Protein AF-A0A6L4A444-F1 (afdb_monomer_lite)

Secondary structure (DSSP, 8-state):
---TTS-HHHHHHHHHTT-HHHHHHHHHHHHHHHHHHHHTTS-GGGHHHHHHHHHHHHHHHGGG--TTS-HHHHHHHHHHHHHHH--HHHHHHHHHHHHHHHHHHHTTT---S-HHHHHHHHH----PPPTBTTTB-S-----------

Sequence (149 aa):
MINRDVSDEQLAVLAQQGDKDAFMALYNRYLAKVFNRVKSRVPPQDAEDVTQEAFVAVVRSLPKFERRAKFNTWLYRALIFLVISCPCALVISIPLGYFGGIGAASRKGILFKGSNYLDLMTKINQVVMDKTGTLTKAVFKVQEVESYD

pLDDT: mean 85.19, std 9.38, range [41.34, 97.31]

Structure (mmCIF, N/CA/C/O backbone):
data_AF-A0A6L4A444-F1
#
_entry.id   AF-A0A6L4A444-F1
#
loop_
_atom_site.group_PDB
_atom_site.id
_atom_site.type_symbol
_atom_site.label_atom_id
_atom_site.label_alt_id
_atom_site.label_comp_id
_atom_site.label_asym_id
_atom_site.label_entity_id
_atom_site.label_seq_id
_atom_site.pdbx_PDB_ins_code
_atom_site.Cartn_x
_atom_site.Cartn_y
_atom_site.Cartn_z
_atom_site.occupancy
_atom_site.B_iso_or_equiv
_atom_site.auth_seq_id
_atom_site.auth_comp_id
_atom_site.auth_asym_id
_atom_site.auth_atom_id
_atom_site.pdbx_PDB_model_num
ATOM 1 N N . MET A 1 1 ? 32.779 -12.996 -32.013 1.00 41.34 1 MET A N 1
ATOM 2 C CA . MET A 1 1 ? 33.293 -11.622 -31.805 1.00 41.34 1 MET A CA 1
ATOM 3 C C . MET A 1 1 ? 32.480 -10.687 -32.685 1.00 41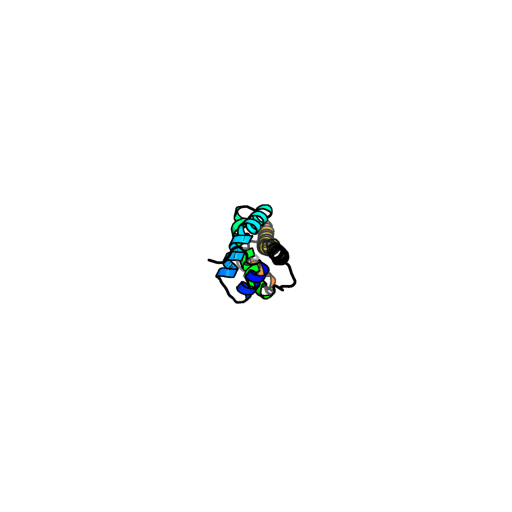.34 1 MET A C 1
ATOM 5 O O . MET A 1 1 ? 32.673 -10.705 -33.893 1.00 41.34 1 MET A O 1
ATOM 9 N N . ILE A 1 2 ? 31.519 -9.950 -32.120 1.00 50.59 2 ILE A N 1
ATOM 10 C CA . ILE A 1 2 ? 30.732 -8.975 -32.889 1.00 50.59 2 ILE A CA 1
ATOM 11 C C . ILE A 1 2 ? 31.614 -7.756 -33.176 1.00 50.59 2 ILE A C 1
ATOM 13 O O . ILE A 1 2 ? 32.250 -7.211 -32.273 1.00 50.59 2 ILE A O 1
ATOM 17 N N . ASN A 1 3 ? 31.679 -7.383 -34.452 1.00 53.34 3 ASN A N 1
ATOM 18 C CA . ASN A 1 3 ? 32.488 -6.291 -34.978 1.00 53.34 3 ASN A CA 1
ATOM 19 C C . ASN A 1 3 ? 32.051 -4.942 -34.361 1.00 53.34 3 ASN A C 1
ATOM 21 O O . ASN A 1 3 ? 30.855 -4.680 -34.236 1.00 53.34 3 ASN A O 1
ATOM 25 N N . ARG A 1 4 ? 32.998 -4.079 -33.964 1.00 57.47 4 ARG A N 1
ATOM 26 C CA . ARG A 1 4 ? 32.714 -2.787 -33.288 1.00 57.47 4 ARG A CA 1
ATOM 27 C C . ARG A 1 4 ? 31.990 -1.760 -34.179 1.00 57.47 4 ARG A C 1
ATOM 29 O O . ARG A 1 4 ? 31.509 -0.755 -33.651 1.00 57.47 4 ARG A O 1
ATOM 36 N N . ASP A 1 5 ? 31.878 -2.040 -35.476 1.00 63.69 5 ASP A N 1
ATOM 37 C CA . ASP A 1 5 ? 31.333 -1.142 -36.504 1.00 63.69 5 ASP A CA 1
ATOM 38 C C . ASP A 1 5 ? 29.833 -1.327 -36.798 1.00 63.69 5 ASP A C 1
ATOM 40 O O . ASP A 1 5 ? 29.281 -0.643 -37.658 1.00 63.69 5 ASP A O 1
ATOM 44 N N . VAL A 1 6 ? 29.141 -2.230 -36.096 1.00 74.88 6 VAL A N 1
ATOM 45 C CA . VAL A 1 6 ? 27.687 -2.397 -36.261 1.00 74.88 6 VAL A CA 1
ATOM 46 C C . VAL A 1 6 ? 26.954 -1.222 -35.595 1.00 74.88 6 VAL A C 1
ATOM 48 O O . VAL A 1 6 ? 27.240 -0.862 -34.446 1.00 74.88 6 VAL A O 1
ATOM 51 N N . SER A 1 7 ? 26.010 -0.605 -36.316 1.00 84.50 7 SER A N 1
ATOM 52 C CA . SER A 1 7 ? 25.209 0.510 -35.787 1.00 84.50 7 SER A CA 1
ATOM 53 C C . SER A 1 7 ? 24.284 0.028 -34.663 1.00 84.50 7 SER A C 1
ATOM 55 O O . SER A 1 7 ? 23.807 -1.109 -34.674 1.00 84.50 7 SER A O 1
ATOM 57 N N . ASP A 1 8 ? 24.003 0.898 -33.690 1.00 85.38 8 ASP A N 1
ATOM 58 C CA . ASP A 1 8 ? 23.127 0.569 -32.557 1.00 85.38 8 ASP A CA 1
ATOM 59 C C . ASP A 1 8 ? 21.721 0.164 -33.023 1.00 85.38 8 ASP A C 1
ATOM 61 O O . ASP A 1 8 ? 21.098 -0.722 -32.446 1.00 85.38 8 ASP A O 1
ATOM 65 N N . GLU A 1 9 ? 21.237 0.767 -34.109 1.00 85.94 9 GLU A N 1
ATOM 66 C CA . GLU A 1 9 ? 19.960 0.435 -34.737 1.00 85.94 9 GLU A CA 1
ATOM 67 C C . GLU A 1 9 ? 19.961 -0.979 -35.329 1.00 85.94 9 GLU A C 1
ATOM 69 O O . GLU A 1 9 ? 18.952 -1.677 -35.254 1.00 85.94 9 GLU A O 1
ATOM 74 N 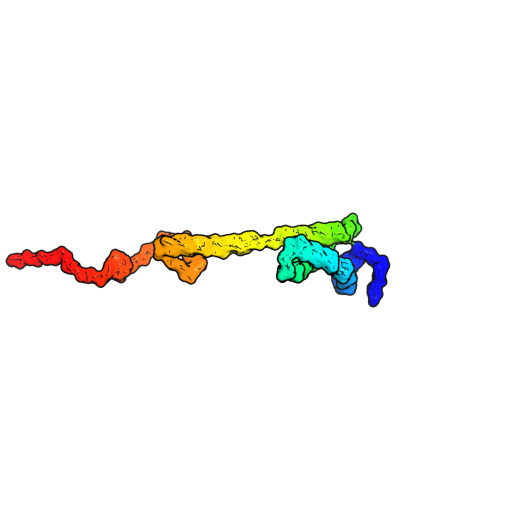N . GLN A 1 10 ? 21.080 -1.421 -35.909 1.00 84.31 10 GLN A N 1
ATOM 75 C CA . GLN A 1 10 ? 21.218 -2.780 -36.441 1.00 84.31 10 GLN A CA 1
ATOM 76 C C . GLN A 1 10 ? 21.290 -3.810 -35.313 1.00 84.31 10 GLN A C 1
ATOM 78 O O . GLN A 1 10 ? 20.599 -4.827 -35.374 1.00 84.31 10 GLN A O 1
ATOM 83 N N . LEU A 1 11 ? 22.054 -3.522 -34.255 1.00 85.69 11 LEU A N 1
ATOM 84 C CA . LEU A 1 11 ? 22.093 -4.368 -33.060 1.00 85.69 11 LEU A CA 1
ATOM 85 C C . LEU A 1 11 ? 20.715 -4.460 -32.392 1.00 85.69 11 LEU A C 1
ATOM 87 O O . LEU A 1 11 ? 20.338 -5.528 -31.920 1.00 85.69 11 LEU A O 1
ATOM 91 N N . ALA A 1 12 ? 19.934 -3.376 -32.397 1.00 85.19 12 ALA A N 1
ATOM 92 C CA . ALA A 1 12 ? 18.583 -3.373 -31.844 1.00 85.19 12 ALA A CA 1
ATOM 93 C C . ALA A 1 12 ? 17.633 -4.275 -32.639 1.00 85.19 12 ALA A C 1
ATOM 95 O O . ALA A 1 12 ? 16.857 -5.011 -32.038 1.00 85.19 12 ALA A O 1
ATOM 96 N N . VAL A 1 13 ? 17.725 -4.270 -33.972 1.00 85.94 13 VAL A N 1
ATOM 97 C CA . VAL A 1 13 ? 16.927 -5.153 -34.842 1.00 85.94 13 VAL A CA 1
ATOM 98 C C . VAL A 1 13 ? 17.314 -6.622 -34.660 1.00 85.94 13 VAL A C 1
ATOM 100 O O . VAL A 1 13 ? 16.439 -7.479 -34.592 1.00 85.94 13 VAL A O 1
ATOM 103 N N . LEU A 1 14 ? 18.606 -6.931 -34.536 1.00 85.62 14 LEU A N 1
ATOM 104 C CA . LEU A 1 14 ? 19.059 -8.298 -34.253 1.00 85.62 14 LEU A CA 1
ATOM 105 C C . LEU A 1 14 ? 18.588 -8.759 -32.866 1.00 85.62 14 LEU A C 1
ATOM 107 O O . LEU A 1 14 ? 18.065 -9.861 -32.707 1.00 85.62 14 LEU A O 1
ATOM 111 N N . ALA A 1 15 ? 18.661 -7.878 -31.870 1.00 86.31 15 ALA A N 1
ATOM 112 C CA . ALA A 1 15 ? 18.157 -8.160 -30.534 1.00 86.31 15 ALA A CA 1
ATOM 113 C C . ALA A 1 15 ? 16.618 -8.325 -30.501 1.00 86.31 15 ALA A C 1
ATOM 115 O O . ALA A 1 15 ? 16.115 -9.135 -29.725 1.00 86.31 15 ALA A O 1
ATOM 116 N N . GLN A 1 16 ? 15.859 -7.646 -31.377 1.00 85.50 16 GLN A N 1
ATOM 117 C CA . GLN A 1 16 ? 14.417 -7.899 -31.567 1.00 85.50 16 GLN A CA 1
ATOM 118 C C . GLN A 1 16 ? 14.125 -9.316 -32.072 1.00 85.50 16 GLN A C 1
ATOM 120 O O . GLN A 1 16 ? 13.081 -9.876 -31.748 1.00 85.50 16 GLN A O 1
ATOM 125 N N . GLN A 1 17 ? 15.039 -9.896 -32.849 1.00 85.44 17 GLN A N 1
ATOM 126 C CA . GLN A 1 17 ? 14.930 -11.257 -33.379 1.00 85.44 17 GLN A CA 1
ATOM 127 C C . GLN A 1 17 ? 15.364 -12.327 -32.360 1.00 85.44 17 GLN A C 1
ATOM 129 O O . GLN A 1 17 ? 15.323 -13.515 -32.665 1.00 85.44 17 GLN A O 1
ATOM 134 N N . GLY A 1 18 ? 15.750 -11.922 -31.144 1.00 83.38 18 GLY A N 1
ATOM 135 C CA . GLY A 1 18 ? 16.183 -12.825 -30.078 1.00 83.38 18 GLY A CA 1
ATOM 136 C C . GLY A 1 18 ? 17.684 -13.125 -30.071 1.00 83.38 18 GLY A C 1
ATOM 137 O O . GLY A 1 18 ? 18.112 -14.008 -29.325 1.00 83.38 18 GLY A O 1
ATOM 138 N N . ASP A 1 19 ? 18.491 -12.402 -30.857 1.00 88.25 19 ASP A N 1
ATOM 139 C CA . ASP A 1 19 ? 19.950 -12.528 -30.835 1.00 88.25 19 ASP A CA 1
ATOM 140 C C . ASP A 1 19 ? 20.517 -12.002 -29.503 1.00 88.25 19 ASP A C 1
ATOM 142 O O . ASP A 1 19 ? 20.518 -10.798 -29.209 1.00 88.25 19 ASP A O 1
ATOM 146 N N . LYS A 1 20 ? 21.000 -12.936 -28.678 1.00 85.62 20 LYS A N 1
ATOM 147 C CA . LYS A 1 20 ? 21.567 -12.648 -27.356 1.00 85.62 20 LYS A CA 1
ATOM 148 C C . LYS A 1 20 ? 22.882 -11.8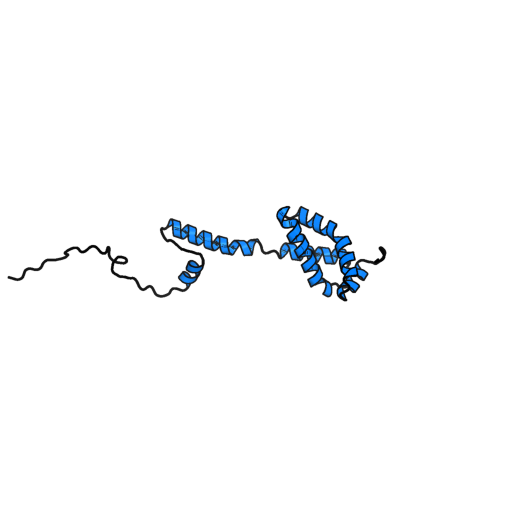84 -27.448 1.00 85.62 20 LYS A C 1
ATOM 150 O O . LYS A 1 20 ? 23.139 -11.038 -26.593 1.00 85.62 20 LYS A O 1
ATOM 155 N N . ASP A 1 21 ? 23.696 -12.141 -28.465 1.00 86.56 21 ASP A N 1
ATOM 156 C CA . ASP A 1 21 ? 24.995 -11.491 -28.607 1.00 86.56 21 ASP A CA 1
ATOM 157 C C . ASP A 1 21 ? 24.812 -10.027 -29.023 1.00 86.56 21 ASP A C 1
ATOM 159 O O . ASP A 1 21 ? 25.483 -9.136 -28.491 1.00 86.56 21 ASP A O 1
ATOM 163 N N . ALA A 1 22 ? 23.836 -9.752 -29.895 1.00 86.12 22 ALA A N 1
ATOM 164 C CA . ALA A 1 22 ? 23.453 -8.390 -30.260 1.00 86.12 22 ALA A CA 1
ATOM 165 C C . ALA A 1 22 ? 22.918 -7.592 -29.057 1.00 86.12 22 ALA A C 1
ATOM 167 O O . ALA A 1 22 ? 23.294 -6.432 -28.857 1.00 86.12 22 ALA A O 1
ATOM 168 N N . PHE A 1 23 ? 22.097 -8.222 -28.208 1.00 84.62 23 PHE A N 1
ATOM 169 C CA . PHE A 1 23 ? 21.639 -7.605 -26.963 1.00 84.62 23 PHE A CA 1
ATOM 170 C C . PHE A 1 23 ? 22.800 -7.327 -26.003 1.00 84.62 23 PHE A C 1
ATOM 172 O O . PHE A 1 23 ? 22.902 -6.222 -25.473 1.00 84.62 23 PHE A O 1
ATOM 179 N N . MET A 1 24 ? 23.704 -8.289 -25.804 1.00 84.69 24 MET A N 1
ATOM 180 C CA . MET A 1 24 ? 24.855 -8.116 -24.913 1.00 84.69 24 MET A CA 1
ATOM 181 C C . MET A 1 24 ? 25.809 -7.023 -25.410 1.00 84.69 24 MET A C 1
ATOM 183 O O . MET A 1 24 ? 26.377 -6.284 -24.603 1.00 84.69 24 MET A O 1
ATOM 187 N N . ALA A 1 25 ? 25.946 -6.849 -26.727 1.00 86.88 25 ALA A N 1
ATOM 188 C CA . ALA A 1 25 ? 26.690 -5.735 -27.307 1.00 86.88 25 ALA A CA 1
ATOM 189 C C . ALA A 1 25 ? 26.054 -4.373 -26.961 1.00 86.88 25 ALA A C 1
ATOM 191 O O . ALA A 1 25 ? 26.760 -3.458 -26.527 1.00 86.88 25 ALA A O 1
ATOM 192 N N . LEU A 1 26 ? 24.726 -4.246 -27.079 1.00 85.31 26 LEU A N 1
ATOM 193 C CA . LEU A 1 26 ? 23.995 -3.043 -26.660 1.00 85.31 26 LEU A CA 1
ATOM 194 C C . LEU A 1 26 ? 24.090 -2.809 -25.150 1.00 85.31 26 LEU A C 1
ATOM 196 O O . LEU A 1 26 ? 24.375 -1.691 -24.720 1.00 85.31 26 LEU A O 1
ATOM 200 N N . TYR A 1 27 ? 23.900 -3.857 -24.350 1.00 85.38 27 TYR A N 1
ATOM 201 C CA . TYR A 1 27 ? 24.001 -3.809 -22.895 1.00 85.38 27 TYR A CA 1
ATOM 202 C C . TYR A 1 27 ? 25.356 -3.245 -22.466 1.00 85.38 27 TYR A C 1
ATOM 204 O O . TYR A 1 27 ? 25.410 -2.211 -21.805 1.00 85.38 27 TYR A O 1
ATOM 212 N N . ASN A 1 28 ? 26.457 -3.831 -22.940 1.00 87.12 28 ASN A N 1
ATOM 213 C CA . ASN A 1 28 ? 27.805 -3.383 -22.593 1.00 87.12 28 ASN A CA 1
ATOM 214 C C . ASN A 1 28 ? 28.096 -1.946 -23.061 1.00 87.12 28 ASN A C 1
ATOM 216 O O . ASN A 1 28 ? 28.804 -1.203 -22.379 1.00 87.12 28 ASN A O 1
ATOM 220 N N . ARG A 1 29 ? 27.529 -1.514 -24.198 1.00 87.06 29 ARG A N 1
ATOM 221 C CA . ARG A 1 29 ? 27.717 -0.154 -24.738 1.00 87.06 29 ARG A CA 1
ATOM 222 C C . ARG A 1 29 ? 26.975 0.917 -23.935 1.00 87.06 29 ARG A C 1
ATOM 224 O O . ARG A 1 29 ? 27.414 2.072 -23.890 1.00 87.06 29 ARG A O 1
ATOM 231 N N . TYR A 1 30 ? 25.851 0.553 -23.325 1.00 86.12 30 TYR A N 1
ATOM 232 C CA . TYR A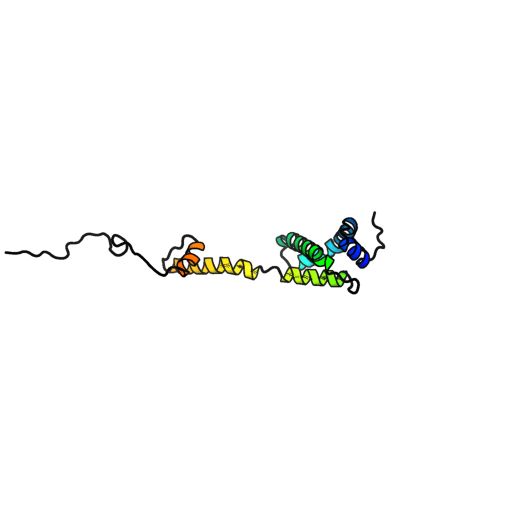 1 30 ? 24.955 1.489 -22.652 1.00 86.12 30 TYR A CA 1
ATOM 233 C C . TYR A 1 30 ? 24.958 1.373 -21.123 1.00 86.12 30 TYR A C 1
ATOM 235 O O . TYR A 1 30 ? 24.614 2.358 -20.472 1.00 86.12 30 TYR A O 1
ATOM 243 N N . LEU A 1 31 ? 25.434 0.267 -20.540 1.00 84.69 31 LEU A N 1
ATOM 244 C CA . LEU A 1 31 ? 25.466 0.013 -19.093 1.00 84.69 31 LEU A CA 1
ATOM 245 C C . LEU A 1 31 ? 26.063 1.174 -18.305 1.00 84.69 31 LEU A C 1
ATOM 247 O O . LEU A 1 31 ? 25.384 1.745 -17.459 1.00 84.69 31 LEU A O 1
ATOM 251 N N . ALA A 1 32 ? 27.288 1.590 -18.629 1.00 85.81 32 ALA A N 1
ATOM 252 C CA . ALA A 1 32 ? 27.948 2.679 -17.911 1.00 85.81 32 ALA A CA 1
ATOM 253 C C . ALA A 1 32 ? 27.162 4.000 -17.998 1.00 85.81 32 ALA A C 1
ATOM 255 O O . ALA A 1 32 ? 27.095 4.753 -17.030 1.00 85.81 32 ALA A O 1
ATOM 256 N N . LYS A 1 33 ? 26.526 4.285 -19.143 1.00 86.00 33 LYS A N 1
ATOM 257 C CA . LYS A 1 33 ? 25.734 5.512 -19.338 1.00 86.00 33 LYS A CA 1
ATOM 258 C C . LYS A 1 33 ? 24.449 5.482 -18.516 1.00 86.00 33 LYS A C 1
ATOM 260 O O . LYS A 1 33 ? 24.096 6.493 -17.911 1.00 86.00 33 LYS A O 1
ATOM 265 N N . VAL A 1 34 ? 23.763 4.339 -18.507 1.00 83.19 34 VAL A N 1
ATOM 266 C CA . VAL A 1 34 ? 22.532 4.133 -17.737 1.00 83.19 34 VAL A CA 1
ATOM 267 C C . VAL A 1 34 ? 22.843 4.166 -16.247 1.00 83.19 34 VAL A C 1
ATOM 269 O O . VAL A 1 34 ? 22.258 4.976 -15.537 1.00 83.19 34 VAL A O 1
ATOM 272 N N . PHE A 1 35 ? 23.831 3.395 -15.797 1.00 84.50 35 PHE A N 1
ATOM 273 C CA . PHE A 1 35 ? 24.235 3.324 -14.396 1.00 84.50 35 PHE A CA 1
ATOM 274 C C . PHE A 1 35 ? 24.659 4.692 -13.849 1.00 84.50 35 PHE A C 1
ATOM 276 O O . PHE A 1 35 ? 24.141 5.140 -12.829 1.00 84.50 35 PHE A O 1
ATOM 283 N N . ASN A 1 36 ? 25.520 5.423 -14.569 1.00 86.25 36 ASN A N 1
ATOM 284 C CA . ASN A 1 36 ? 25.938 6.765 -14.152 1.00 86.25 36 ASN A CA 1
ATOM 285 C C . ASN A 1 36 ? 24.761 7.746 -14.077 1.00 86.25 36 ASN A C 1
ATOM 287 O O . ASN A 1 36 ? 24.761 8.650 -13.242 1.00 86.25 36 ASN A O 1
ATOM 291 N N . ARG A 1 37 ? 23.746 7.576 -14.933 1.00 83.00 37 ARG A N 1
ATOM 292 C CA . ARG A 1 37 ? 22.543 8.412 -14.908 1.00 83.00 37 ARG A CA 1
ATOM 293 C C . ARG A 1 37 ? 21.589 8.046 -13.776 1.00 83.00 37 ARG A C 1
ATOM 295 O O . ARG A 1 37 ? 20.979 8.939 -13.197 1.00 83.00 37 ARG A O 1
ATOM 302 N N . VAL A 1 38 ? 21.429 6.760 -13.487 1.00 81.62 38 VAL A N 1
ATOM 303 C CA . VAL A 1 38 ? 20.613 6.276 -12.370 1.00 81.62 38 VAL A CA 1
ATOM 304 C C . VAL A 1 38 ? 21.238 6.742 -11.059 1.00 81.62 38 VAL A C 1
ATOM 306 O O . VAL A 1 38 ? 20.574 7.410 -10.271 1.00 81.62 38 VAL A O 1
ATOM 309 N N . LYS A 1 39 ? 22.549 6.542 -10.895 1.00 84.31 39 LYS A N 1
ATOM 310 C CA . LYS A 1 39 ? 23.317 6.978 -9.722 1.00 84.31 39 LYS A CA 1
ATOM 311 C C . LYS A 1 39 ? 23.209 8.481 -9.439 1.00 84.31 39 LYS A C 1
ATOM 313 O O . LYS A 1 39 ? 23.308 8.893 -8.292 1.00 84.31 39 LYS A O 1
ATOM 318 N N . SER A 1 40 ? 22.990 9.316 -10.460 1.00 82.88 40 SER A N 1
ATOM 319 C CA . SER A 1 40 ? 22.794 10.760 -10.267 1.00 82.88 40 SER A CA 1
ATOM 320 C C . SER A 1 40 ? 21.379 11.143 -9.812 1.00 82.88 40 SER A C 1
ATOM 322 O O . SER A 1 40 ? 21.098 12.330 -9.670 1.00 82.88 40 SER A O 1
ATOM 324 N N . ARG A 1 41 ? 20.453 10.185 -9.691 1.00 78.88 41 ARG A N 1
ATOM 325 C CA . ARG A 1 41 ? 19.035 10.428 -9.382 1.00 78.88 41 ARG A CA 1
ATOM 326 C C . ARG A 1 41 ? 18.485 9.623 -8.214 1.00 78.88 41 ARG A C 1
ATOM 328 O O . ARG A 1 41 ? 17.466 10.035 -7.671 1.00 78.88 41 ARG A O 1
ATOM 335 N N . VAL A 1 42 ? 19.118 8.512 -7.849 1.00 78.38 42 VAL A N 1
ATOM 336 C CA . VAL A 1 42 ? 18.659 7.634 -6.763 1.00 78.38 42 VAL A CA 1
ATOM 337 C C . VAL A 1 42 ? 19.757 7.433 -5.713 1.00 78.38 42 VAL A C 1
ATOM 339 O O . VAL A 1 42 ? 20.936 7.630 -6.029 1.00 78.38 42 VAL A O 1
ATOM 342 N N . PRO A 1 43 ? 19.399 7.060 -4.470 1.00 82.06 43 PRO A N 1
ATOM 343 C CA . PRO A 1 43 ? 20.370 6.698 -3.444 1.00 82.06 43 PRO A CA 1
ATOM 344 C C . PRO A 1 43 ? 21.312 5.568 -3.900 1.00 82.06 43 PRO A C 1
ATOM 346 O O . PRO A 1 43 ? 20.895 4.706 -4.676 1.00 82.06 43 PRO A O 1
ATOM 349 N N . PRO A 1 44 ? 22.571 5.525 -3.421 1.00 83.81 44 PRO A N 1
ATOM 350 C CA . PRO A 1 44 ? 23.547 4.526 -3.862 1.00 83.81 44 PRO A CA 1
ATOM 351 C C . PRO A 1 44 ? 23.083 3.079 -3.685 1.00 83.81 44 PRO A C 1
ATOM 353 O O . PRO A 1 44 ? 23.385 2.252 -4.539 1.00 83.81 44 PRO A O 1
ATOM 356 N N . GLN A 1 45 ? 22.339 2.791 -2.613 1.00 83.94 45 GLN A N 1
ATOM 357 C CA . GLN A 1 45 ? 21.813 1.456 -2.330 1.00 83.94 45 GLN A CA 1
ATOM 358 C C . GLN A 1 45 ? 20.746 0.989 -3.331 1.00 83.94 45 GLN A C 1
ATOM 360 O O . GLN A 1 45 ? 20.626 -0.206 -3.556 1.00 83.94 45 GLN A O 1
ATOM 365 N N . ASP A 1 46 ? 20.032 1.917 -3.974 1.00 83.00 46 ASP A N 1
ATOM 366 C CA . ASP A 1 46 ? 18.955 1.600 -4.922 1.00 83.00 46 ASP A CA 1
ATOM 367 C C . ASP A 1 46 ? 19.454 1.626 -6.381 1.00 83.00 46 ASP A C 1
ATOM 369 O O . ASP A 1 46 ? 18.729 1.289 -7.317 1.00 83.00 46 ASP A O 1
ATOM 373 N N . ALA A 1 47 ? 20.693 2.073 -6.618 1.00 81.94 47 ALA A N 1
ATOM 374 C CA . ALA A 1 47 ? 21.196 2.341 -7.963 1.00 81.94 47 ALA A CA 1
ATOM 375 C C . ALA A 1 47 ? 21.380 1.072 -8.805 1.00 81.94 47 ALA A C 1
ATOM 377 O O . ALA A 1 47 ? 21.157 1.108 -10.020 1.00 81.94 47 ALA A O 1
ATOM 378 N N . GLU A 1 48 ? 21.792 -0.033 -8.183 1.00 82.81 48 GLU A N 1
ATOM 379 C CA . GLU A 1 48 ? 21.935 -1.325 -8.859 1.00 82.81 48 GLU A CA 1
ATOM 380 C C . GLU A 1 48 ? 20.568 -1.881 -9.260 1.00 82.81 48 GLU A C 1
ATOM 382 O O . GLU A 1 48 ? 20.356 -2.155 -10.444 1.00 82.81 48 GLU A O 1
ATOM 387 N N . ASP A 1 49 ? 19.624 -1.927 -8.319 1.00 83.06 49 ASP A N 1
ATOM 388 C CA . ASP A 1 49 ? 18.260 -2.418 -8.538 1.00 83.06 49 ASP A CA 1
ATOM 389 C C . ASP A 1 49 ? 17.545 -1.620 -9.634 1.00 83.06 49 ASP A C 1
ATOM 391 O O . ASP A 1 49 ? 17.056 -2.185 -10.615 1.00 83.06 49 ASP A O 1
ATOM 395 N N . VAL A 1 50 ? 17.588 -0.286 -9.563 1.00 81.00 50 VAL A N 1
ATOM 396 C CA . VAL A 1 50 ? 16.970 0.583 -10.578 1.00 81.00 50 VAL A CA 1
ATOM 397 C C . VAL A 1 50 ? 17.646 0.424 -11.945 1.00 81.00 50 VAL A C 1
ATOM 399 O O . VAL A 1 50 ? 16.983 0.499 -12.984 1.00 81.00 50 VAL A O 1
ATOM 402 N N . THR A 1 51 ? 18.961 0.180 -11.986 1.00 84.06 51 THR A N 1
ATOM 403 C CA . THR A 1 51 ? 19.667 -0.091 -13.249 1.00 84.06 51 THR A CA 1
ATOM 404 C C . THR A 1 51 ? 19.242 -1.435 -13.846 1.00 84.06 51 THR A C 1
ATOM 406 O O . THR A 1 51 ? 19.051 -1.526 -15.061 1.00 84.06 51 THR A O 1
ATOM 409 N N . GLN A 1 52 ? 19.048 -2.469 -13.026 1.00 82.19 52 GLN A N 1
ATOM 410 C CA . GLN A 1 52 ? 18.551 -3.764 -13.492 1.00 82.19 52 GLN A CA 1
ATOM 411 C C . GLN A 1 52 ? 17.120 -3.659 -14.029 1.00 82.19 52 GLN A C 1
ATOM 413 O O . GLN A 1 52 ? 16.855 -4.091 -15.155 1.00 82.19 52 GLN A O 1
ATOM 418 N N . GLU A 1 53 ? 16.214 -3.022 -13.283 1.00 81.56 53 GLU A N 1
ATOM 419 C CA . GLU A 1 53 ? 14.832 -2.792 -13.718 1.00 81.56 53 GLU A CA 1
ATOM 420 C C . GLU A 1 53 ? 14.774 -2.025 -15.044 1.00 81.56 53 GLU A C 1
ATOM 422 O O . GLU A 1 53 ? 13.994 -2.367 -15.938 1.00 81.56 53 GLU A O 1
ATOM 427 N N . ALA A 1 54 ? 15.663 -1.044 -15.220 1.00 80.56 54 ALA A N 1
ATOM 428 C CA . ALA A 1 54 ? 15.822 -0.302 -16.461 1.00 80.56 54 ALA A CA 1
ATOM 429 C C . ALA A 1 54 ? 16.141 -1.200 -17.649 1.00 80.56 54 ALA A C 1
ATOM 431 O O . ALA A 1 54 ? 15.466 -1.113 -18.677 1.00 80.56 54 ALA A O 1
ATOM 432 N N . PHE A 1 55 ? 17.121 -2.092 -17.522 1.00 82.06 55 PHE A N 1
ATOM 433 C CA . PHE A 1 55 ? 17.440 -3.021 -18.601 1.00 82.06 55 PHE A CA 1
ATOM 434 C C . PHE A 1 55 ? 16.308 -4.014 -18.870 1.00 82.06 55 PHE A C 1
ATOM 436 O O . PHE A 1 55 ? 16.016 -4.292 -20.033 1.00 82.06 55 PHE A O 1
ATOM 443 N N . VAL A 1 56 ? 15.603 -4.479 -17.837 1.00 82.62 56 VAL A N 1
ATOM 444 C CA . VAL A 1 56 ? 14.425 -5.345 -18.001 1.00 82.62 56 VAL A CA 1
ATOM 445 C C . VAL A 1 56 ? 13.309 -4.627 -18.765 1.00 82.62 56 VAL A C 1
ATOM 447 O O . VAL A 1 56 ? 12.726 -5.198 -19.689 1.00 82.62 56 VAL A O 1
ATOM 450 N N . ALA A 1 57 ? 13.015 -3.367 -18.440 1.00 80.44 57 ALA A N 1
ATOM 451 C CA . ALA A 1 57 ? 12.021 -2.585 -19.173 1.00 80.44 57 ALA A CA 1
ATOM 452 C C . ALA A 1 57 ? 12.450 -2.300 -20.615 1.00 80.44 57 ALA A C 1
ATOM 454 O O . ALA A 1 57 ? 11.615 -2.328 -21.522 1.00 80.44 57 ALA A O 1
ATOM 455 N N . VAL A 1 58 ? 13.744 -2.084 -20.851 1.00 80.88 58 VAL A N 1
ATOM 456 C CA . VAL A 1 58 ? 14.304 -1.948 -22.200 1.00 80.88 58 VAL A CA 1
ATOM 457 C C . VAL A 1 58 ? 14.105 -3.234 -22.991 1.00 80.88 58 VAL A C 1
ATOM 459 O O . VAL A 1 58 ? 13.567 -3.163 -24.087 1.00 80.88 58 VAL A O 1
ATOM 462 N N . VAL A 1 59 ? 14.417 -4.406 -22.432 1.00 82.00 59 VAL A N 1
ATOM 463 C CA . VAL A 1 59 ? 14.170 -5.705 -23.087 1.00 82.00 59 VAL A CA 1
ATOM 464 C C . VAL A 1 59 ? 12.685 -5.893 -23.405 1.00 82.00 59 VAL A C 1
ATOM 466 O O . VAL A 1 59 ? 12.336 -6.255 -24.525 1.00 82.00 59 VAL A O 1
ATOM 469 N N . ARG A 1 60 ? 11.792 -5.591 -22.454 1.00 81.62 60 ARG A N 1
ATOM 470 C CA . ARG A 1 60 ? 10.334 -5.711 -22.648 1.00 81.62 60 ARG A CA 1
ATOM 471 C C . ARG A 1 60 ? 9.786 -4.751 -23.701 1.00 81.62 60 ARG A C 1
ATOM 473 O O . ARG A 1 60 ? 8.804 -5.065 -24.369 1.00 81.62 60 ARG A O 1
ATOM 480 N N . SER A 1 61 ? 10.381 -3.569 -23.828 1.00 82.38 61 SER A N 1
ATOM 481 C CA . SER A 1 61 ? 9.958 -2.555 -24.796 1.00 82.38 61 SER A CA 1
ATOM 482 C C . SER A 1 61 ? 10.672 -2.675 -26.141 1.00 82.38 61 SER A C 1
ATOM 484 O O . SER A 1 61 ? 10.164 -2.136 -27.121 1.00 82.38 61 SER A O 1
ATOM 486 N N . LEU A 1 62 ? 11.778 -3.420 -26.223 1.00 83.56 62 LEU A N 1
ATOM 487 C CA . LEU A 1 62 ? 12.595 -3.603 -27.423 1.00 83.56 62 LEU A CA 1
ATOM 488 C C . LEU A 1 62 ? 11.801 -4.040 -28.667 1.00 83.56 62 LEU A C 1
ATOM 490 O O . LEU A 1 62 ? 12.060 -3.482 -29.734 1.00 83.56 62 LEU A O 1
ATOM 494 N N . PRO A 1 63 ? 10.780 -4.921 -28.584 1.00 84.25 63 PRO A N 1
ATOM 495 C CA . PRO A 1 63 ? 9.940 -5.251 -29.741 1.00 84.25 63 PRO A CA 1
ATOM 496 C C . PRO A 1 63 ? 9.199 -4.046 -30.344 1.00 84.25 63 PRO A C 1
ATOM 498 O O . PRO A 1 63 ? 8.826 -4.074 -31.509 1.00 84.25 63 PRO A O 1
ATOM 501 N N . LYS A 1 64 ? 8.996 -2.974 -29.566 1.00 83.12 64 LYS A N 1
ATOM 502 C CA . LYS A 1 64 ? 8.349 -1.724 -30.000 1.00 83.12 64 LYS A CA 1
ATOM 503 C C . LYS A 1 64 ? 9.337 -0.701 -30.572 1.00 83.12 64 LYS A C 1
ATOM 505 O O . LYS A 1 64 ? 8.935 0.417 -30.888 1.00 83.12 64 LYS A O 1
ATOM 510 N N . PHE A 1 65 ? 10.628 -1.023 -30.647 1.00 83.62 65 PHE A N 1
ATOM 511 C CA . PHE A 1 65 ? 11.616 -0.137 -31.253 1.00 83.62 65 PHE A CA 1
ATOM 512 C C . PHE A 1 65 ? 11.386 -0.034 -32.768 1.00 83.62 65 PHE A C 1
ATOM 514 O O . PHE A 1 65 ? 11.381 -1.031 -33.489 1.00 83.62 65 PHE A O 1
ATOM 521 N N . GLU A 1 66 ? 11.223 1.190 -33.263 1.00 80.25 66 GLU A N 1
ATOM 522 C CA . GLU A 1 66 ? 11.123 1.467 -34.692 1.00 80.25 66 GLU A CA 1
ATOM 523 C C . GLU A 1 66 ? 12.459 1.986 -35.229 1.00 80.25 66 GLU A C 1
ATOM 525 O O . GLU A 1 66 ? 12.991 2.967 -34.710 1.00 80.25 66 GLU A O 1
ATOM 530 N N . ARG A 1 67 ? 12.946 1.428 -36.348 1.00 73.19 67 ARG A N 1
ATOM 531 C CA . ARG A 1 67 ? 14.196 1.862 -37.021 1.00 73.19 67 ARG A CA 1
ATOM 532 C C . ARG A 1 67 ? 14.217 3.339 -37.439 1.00 73.19 67 ARG A C 1
ATOM 534 O O . ARG A 1 67 ? 15.275 3.861 -37.767 1.00 73.19 67 ARG A O 1
ATOM 541 N N . ARG A 1 68 ? 13.059 4.008 -37.455 1.00 76.44 68 ARG A N 1
ATOM 542 C CA . ARG A 1 68 ? 12.939 5.449 -37.730 1.00 76.44 68 ARG A CA 1
ATOM 543 C C . ARG A 1 68 ? 13.463 6.310 -36.575 1.00 76.44 68 ARG A C 1
ATOM 545 O O . ARG A 1 68 ? 13.815 7.466 -36.793 1.00 76.44 68 ARG A O 1
ATOM 552 N N . ALA A 1 69 ? 13.510 5.769 -35.358 1.00 76.12 69 ALA A N 1
ATOM 553 C CA . ALA A 1 69 ? 14.021 6.453 -34.179 1.00 76.12 69 ALA A CA 1
ATOM 554 C C . ALA A 1 69 ? 15.491 6.088 -33.927 1.00 76.12 69 ALA A C 1
ATOM 556 O O . ALA A 1 69 ? 15.879 4.927 -34.029 1.00 76.12 69 ALA A O 1
ATOM 557 N N . LYS A 1 70 ? 16.308 7.071 -33.525 1.00 84.62 70 LYS A N 1
ATOM 558 C CA . LYS A 1 70 ? 17.669 6.806 -33.028 1.00 84.62 70 LYS A CA 1
ATOM 559 C C . LYS A 1 70 ? 17.590 5.946 -31.768 1.00 84.62 70 LYS A C 1
ATOM 561 O O . LYS A 1 70 ? 16.877 6.320 -30.828 1.00 84.62 70 LYS A O 1
ATOM 566 N N . PHE A 1 71 ? 18.357 4.855 -31.713 1.00 81.75 71 PHE A N 1
ATOM 567 C CA . PHE A 1 71 ? 18.312 3.910 -30.587 1.00 81.75 71 PHE A CA 1
ATOM 568 C C . PHE A 1 71 ? 18.585 4.603 -29.247 1.00 81.75 71 PHE A C 1
ATOM 570 O O . PHE A 1 71 ? 17.861 4.404 -28.276 1.00 81.75 71 PHE A O 1
ATOM 577 N N . ASN A 1 72 ? 19.559 5.515 -29.222 1.00 80.94 72 ASN A N 1
ATOM 578 C CA . ASN A 1 72 ? 19.902 6.303 -28.040 1.00 80.94 72 ASN A CA 1
ATOM 579 C C . ASN A 1 72 ? 18.710 7.115 -27.491 1.00 80.94 72 ASN A C 1
ATOM 581 O O . ASN A 1 72 ? 18.437 7.096 -26.292 1.00 80.94 72 ASN A O 1
ATOM 585 N N . THR A 1 73 ? 17.964 7.796 -28.367 1.00 82.56 73 THR A N 1
ATOM 586 C CA . THR A 1 73 ? 16.805 8.612 -27.975 1.00 82.56 73 THR A CA 1
ATOM 587 C C . THR A 1 73 ? 15.651 7.746 -27.481 1.00 82.56 73 THR A C 1
ATOM 589 O O . THR A 1 73 ? 14.993 8.100 -26.502 1.00 82.56 73 THR A O 1
ATOM 592 N N . TRP A 1 74 ? 15.409 6.612 -28.139 1.00 85.25 74 TRP A N 1
ATOM 593 C CA . TRP A 1 74 ? 14.392 5.649 -27.728 1.00 85.25 74 TRP A CA 1
ATOM 594 C C . TRP A 1 74 ? 14.717 5.035 -26.359 1.00 85.25 74 TRP A C 1
ATOM 596 O O . TRP A 1 74 ? 13.882 5.079 -25.456 1.00 85.25 74 TRP A O 1
ATOM 606 N N . LEU A 1 75 ? 15.961 4.583 -26.173 1.00 79.31 75 LEU A N 1
ATOM 607 C CA . LEU A 1 75 ? 16.466 4.041 -24.915 1.00 79.31 75 LEU A CA 1
ATOM 608 C C . LEU A 1 75 ? 16.320 5.060 -23.780 1.00 79.31 75 LEU A C 1
ATOM 610 O O . LEU A 1 75 ? 15.796 4.748 -22.716 1.00 79.31 75 LEU A O 1
ATOM 614 N N . TYR A 1 76 ? 16.722 6.308 -24.021 1.00 79.12 76 TYR A N 1
ATOM 615 C CA . TYR A 1 76 ? 16.625 7.370 -23.025 1.00 79.12 76 TYR A CA 1
ATOM 616 C C . TYR A 1 76 ? 15.176 7.669 -22.608 1.00 79.12 76 TYR A C 1
ATOM 618 O O . TYR A 1 76 ? 14.902 7.879 -21.427 1.00 79.12 76 TYR A O 1
ATOM 626 N N . ARG A 1 77 ? 14.228 7.646 -23.555 1.00 77.62 77 ARG A N 1
ATOM 627 C CA . ARG A 1 77 ? 12.796 7.801 -23.252 1.00 77.62 77 ARG A CA 1
ATOM 628 C C . ARG A 1 77 ? 12.257 6.622 -22.444 1.00 77.62 77 ARG A C 1
ATOM 630 O O . ARG A 1 77 ? 11.545 6.853 -21.472 1.00 77.62 77 ARG A O 1
ATOM 637 N N . ALA A 1 78 ? 12.626 5.390 -22.796 1.00 75.38 78 ALA A N 1
ATOM 638 C CA . ALA A 1 78 ? 12.223 4.195 -22.053 1.00 75.38 78 ALA A CA 1
ATOM 639 C C . ALA A 1 78 ? 12.698 4.241 -20.588 1.00 75.38 78 ALA A C 1
ATOM 641 O O . ALA A 1 78 ? 11.922 3.953 -19.679 1.00 75.38 78 ALA A O 1
ATOM 642 N N . LEU A 1 79 ? 13.933 4.698 -20.352 1.00 70.69 79 LEU A N 1
ATOM 643 C CA . LEU A 1 79 ? 14.489 4.875 -19.006 1.00 70.69 79 LEU A CA 1
ATOM 644 C C . LEU A 1 79 ? 13.723 5.915 -18.179 1.00 70.69 79 LEU A C 1
ATOM 646 O O . LEU A 1 79 ? 13.497 5.705 -16.991 1.00 70.69 79 LEU A O 1
ATOM 650 N N . ILE A 1 80 ? 13.301 7.026 -18.792 1.00 70.38 80 ILE A N 1
ATOM 651 C CA . ILE A 1 80 ? 12.484 8.042 -18.112 1.00 70.38 80 ILE A CA 1
ATOM 652 C C . ILE A 1 80 ? 11.134 7.455 -17.688 1.00 70.38 80 ILE A C 1
ATOM 654 O O . ILE A 1 80 ? 10.726 7.647 -16.545 1.00 70.38 80 ILE A O 1
ATOM 658 N N . PHE A 1 81 ? 10.459 6.722 -18.578 1.00 69.31 81 PHE A N 1
ATOM 659 C CA . PHE A 1 81 ? 9.178 6.093 -18.253 1.00 69.31 81 PHE A CA 1
ATOM 660 C C . PHE A 1 81 ? 9.298 5.067 -17.126 1.00 69.31 81 PHE A C 1
ATOM 662 O O . PHE A 1 81 ? 8.431 5.043 -16.259 1.00 69.31 81 PHE A O 1
ATOM 669 N N . LEU A 1 82 ? 10.372 4.272 -17.092 1.00 69.00 82 LEU A N 1
ATOM 670 C CA . LEU A 1 82 ? 10.616 3.344 -15.987 1.00 69.00 82 LEU A CA 1
ATOM 671 C C . LEU A 1 82 ? 10.802 4.084 -14.656 1.00 69.00 82 LEU A C 1
ATOM 673 O O . LEU A 1 82 ? 10.123 3.765 -13.686 1.00 69.00 82 LEU A O 1
ATOM 677 N N . VAL A 1 83 ? 11.698 5.070 -14.597 1.00 67.06 83 VAL A N 1
ATOM 678 C CA . VAL A 1 83 ? 11.989 5.774 -13.337 1.00 67.06 83 VAL A CA 1
ATOM 679 C C . VAL A 1 83 ? 10.737 6.468 -12.791 1.00 67.06 83 VAL A C 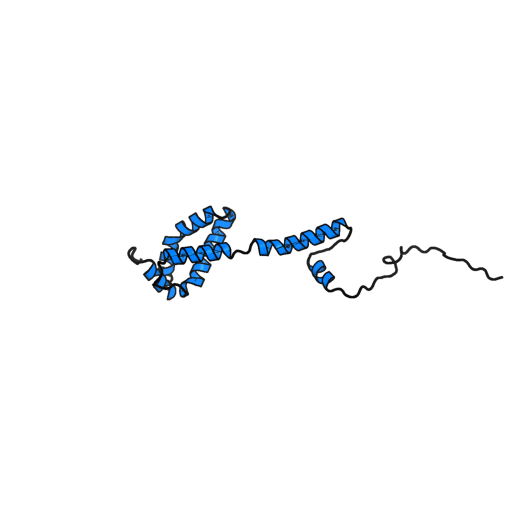1
ATOM 681 O O . VAL A 1 83 ? 10.519 6.478 -11.586 1.00 67.06 83 VAL A O 1
ATOM 684 N N . ILE A 1 84 ? 9.883 7.000 -13.672 1.00 67.69 84 ILE A N 1
ATOM 685 C CA . ILE A 1 84 ? 8.585 7.576 -13.287 1.00 67.69 84 ILE A CA 1
ATOM 686 C C . ILE A 1 84 ? 7.584 6.486 -12.867 1.00 67.69 84 ILE A C 1
ATOM 688 O O . ILE A 1 84 ? 6.702 6.749 -12.054 1.00 67.69 84 ILE A O 1
ATOM 692 N N . SER A 1 85 ? 7.702 5.270 -13.411 1.00 72.62 85 SER A N 1
ATOM 693 C CA . SER A 1 85 ? 6.769 4.178 -13.128 1.00 72.62 85 SER A CA 1
ATOM 694 C C . SER A 1 85 ? 6.897 3.598 -11.728 1.00 72.62 85 SER A C 1
ATOM 696 O O . SER A 1 85 ? 5.902 3.060 -11.259 1.00 72.62 85 SER A O 1
ATOM 698 N N . CYS A 1 86 ? 8.057 3.720 -11.065 1.00 71.06 86 CYS A N 1
ATOM 699 C CA . CYS A 1 86 ? 8.244 3.256 -9.690 1.00 71.06 86 CYS A CA 1
ATOM 700 C C . CYS A 1 86 ? 7.292 4.012 -8.754 1.00 71.06 86 CYS A C 1
ATOM 702 O O . CYS A 1 86 ? 7.563 5.160 -8.385 1.00 71.06 86 CYS A O 1
ATOM 704 N N . PRO A 1 87 ? 6.164 3.407 -8.336 1.00 74.56 87 PRO A N 1
ATOM 705 C CA . PRO A 1 87 ? 5.118 4.125 -7.640 1.00 74.56 87 PRO A CA 1
ATOM 706 C C . PRO A 1 87 ? 5.410 4.086 -6.135 1.00 74.56 87 PRO A C 1
ATOM 708 O O . PRO A 1 87 ? 4.549 3.727 -5.335 1.00 74.56 87 PRO A O 1
ATOM 711 N N . CYS A 1 88 ? 6.637 4.432 -5.730 1.00 76.06 88 CYS A N 1
ATOM 712 C CA . CYS A 1 88 ? 7.111 4.288 -4.349 1.00 76.06 88 CYS A CA 1
ATOM 713 C C . CYS A 1 88 ? 6.200 5.031 -3.362 1.00 76.06 88 CYS A C 1
ATOM 715 O O . CYS A 1 88 ? 5.864 4.506 -2.302 1.00 76.06 88 CYS A O 1
ATOM 717 N N . ALA A 1 89 ? 5.720 6.218 -3.749 1.00 79.50 89 ALA A N 1
ATOM 718 C CA . ALA A 1 89 ? 4.762 6.989 -2.961 1.00 79.50 89 ALA A CA 1
ATOM 719 C C . ALA A 1 89 ? 3.420 6.255 -2.777 1.00 79.50 89 ALA A C 1
ATOM 721 O O . ALA A 1 89 ? 2.862 6.263 -1.682 1.00 79.50 89 ALA A O 1
ATOM 722 N N . LEU A 1 90 ? 2.921 5.578 -3.818 1.00 81.06 90 LEU A N 1
ATOM 723 C CA . LEU A 1 90 ? 1.689 4.791 -3.742 1.00 81.06 90 LEU A CA 1
ATOM 724 C C . LEU A 1 90 ? 1.871 3.583 -2.816 1.00 81.06 90 LEU A C 1
ATOM 726 O O . LEU A 1 90 ? 1.023 3.340 -1.961 1.00 81.06 90 LEU A O 1
ATOM 730 N N . VAL A 1 91 ? 2.990 2.866 -2.939 1.00 84.88 91 VAL A N 1
ATOM 731 C CA . VAL A 1 91 ? 3.273 1.670 -2.130 1.00 84.88 91 VAL A CA 1
ATOM 732 C C . VAL A 1 91 ? 3.408 2.016 -0.645 1.00 84.88 91 VAL A C 1
ATOM 734 O O . VAL A 1 91 ? 2.867 1.303 0.195 1.00 84.88 91 VAL A O 1
ATOM 737 N N . ILE A 1 92 ? 4.064 3.131 -0.308 1.00 90.62 92 ILE A N 1
ATOM 738 C CA . ILE A 1 92 ? 4.240 3.570 1.088 1.00 90.62 92 ILE A CA 1
ATOM 739 C C . ILE A 1 92 ? 2.937 4.142 1.675 1.00 90.62 92 ILE A C 1
ATOM 741 O O . ILE A 1 92 ? 2.727 4.078 2.888 1.00 90.62 92 ILE A O 1
ATOM 745 N N . SER A 1 93 ? 2.031 4.664 0.841 1.00 91.44 93 SER A N 1
ATOM 746 C CA . SER A 1 93 ? 0.797 5.306 1.315 1.00 91.44 93 SER A CA 1
ATOM 747 C C . SER A 1 93 ? -0.129 4.366 2.097 1.00 91.44 93 SER A C 1
ATOM 749 O O . SER A 1 93 ? -0.696 4.766 3.113 1.00 91.44 93 SER A O 1
ATOM 751 N N . ILE A 1 94 ? -0.240 3.105 1.672 1.00 92.38 94 ILE A N 1
ATOM 752 C CA . ILE A 1 94 ? -1.129 2.106 2.277 1.00 92.38 94 ILE A CA 1
ATOM 753 C C . ILE A 1 94 ? -0.703 1.754 3.717 1.00 92.38 94 ILE A C 1
ATOM 755 O O . ILE A 1 94 ? -1.501 1.968 4.634 1.00 92.38 94 ILE A O 1
ATOM 759 N N . PRO A 1 95 ? 0.528 1.261 3.979 1.00 92.12 95 PRO A N 1
ATOM 760 C CA . PRO A 1 95 ? 0.959 0.955 5.341 1.00 92.12 95 PRO A CA 1
ATOM 761 C C . PRO A 1 95 ? 0.993 2.205 6.223 1.00 92.12 95 PRO A C 1
ATOM 763 O O . PRO A 1 95 ? 0.631 2.126 7.397 1.00 92.12 95 PRO A O 1
ATOM 766 N N . LEU A 1 96 ? 1.347 3.371 5.667 1.00 93.69 96 LEU A N 1
ATOM 767 C CA . LEU A 1 96 ? 1.321 4.631 6.408 1.00 93.69 96 LEU A CA 1
ATOM 768 C C . LEU A 1 96 ? -0.101 5.003 6.856 1.00 93.69 96 LEU A C 1
ATOM 770 O O . LEU A 1 96 ? -0.290 5.415 8.001 1.00 93.69 96 LEU A O 1
ATOM 774 N N . GLY A 1 97 ? -1.103 4.810 5.993 1.00 93.12 97 GLY A N 1
ATOM 775 C CA . GLY A 1 97 ? -2.514 5.011 6.326 1.00 93.12 97 GLY A CA 1
ATOM 776 C C . GLY A 1 97 ? -2.984 4.094 7.456 1.00 93.12 97 GLY A C 1
ATOM 777 O O . GLY A 1 97 ? -3.556 4.571 8.440 1.00 93.12 97 GLY A O 1
ATOM 778 N N . TYR A 1 98 ? -2.675 2.795 7.375 1.00 95.12 98 TYR A N 1
ATOM 779 C CA . TYR A 1 98 ? -3.015 1.847 8.439 1.00 95.12 98 TYR A CA 1
ATOM 780 C C . TYR A 1 98 ? -2.324 2.188 9.760 1.00 95.12 98 TYR A C 1
ATOM 782 O O . TYR A 1 98 ? -2.989 2.246 10.792 1.00 95.12 98 TYR A O 1
ATOM 790 N N . PHE A 1 99 ? -1.018 2.464 9.755 1.00 94.12 99 PHE A N 1
ATOM 791 C CA . PHE A 1 99 ? -0.300 2.828 10.979 1.00 94.12 99 PHE A CA 1
ATOM 792 C C . PHE A 1 99 ? -0.786 4.152 11.569 1.00 94.12 99 PHE A C 1
ATOM 794 O O . PHE A 1 99 ? -0.920 4.260 12.788 1.00 94.12 99 PHE A O 1
ATOM 801 N N . GLY A 1 100 ? -1.132 5.127 10.726 1.00 94.81 100 GLY A N 1
ATOM 802 C CA . GLY A 1 100 ? -1.783 6.361 11.157 1.00 94.81 100 GLY A CA 1
ATOM 803 C C . GLY A 1 100 ? -3.119 6.095 11.858 1.00 94.81 100 GLY A C 1
ATOM 804 O O . GLY A 1 100 ? -3.355 6.620 12.949 1.00 94.81 100 GLY A O 1
ATOM 805 N N . GLY A 1 101 ? -3.959 5.232 11.279 1.00 94.50 101 GLY A N 1
ATOM 806 C CA . GLY A 1 101 ? -5.246 4.825 11.849 1.00 94.50 101 GLY A CA 1
ATOM 807 C C . GLY A 1 101 ? -5.109 4.068 13.173 1.00 94.50 101 GLY A C 1
ATOM 808 O O . GLY A 1 101 ? -5.733 4.448 14.165 1.00 94.50 101 GLY A O 1
ATOM 809 N N . ILE A 1 102 ? -4.243 3.050 13.221 1.00 95.38 102 ILE A N 1
ATOM 810 C CA . ILE A 1 102 ? -3.952 2.275 14.440 1.00 95.38 102 ILE A CA 1
ATOM 811 C C . ILE A 1 102 ? -3.406 3.196 15.535 1.00 95.38 102 ILE A C 1
ATOM 813 O O . ILE A 1 102 ? -3.882 3.161 16.668 1.00 95.38 102 ILE A O 1
ATOM 817 N N . GLY A 1 103 ? -2.445 4.062 15.203 1.00 95.00 103 GLY A N 1
ATOM 818 C CA . GLY A 1 103 ? -1.857 5.001 16.155 1.00 95.00 103 GLY A CA 1
ATOM 819 C C . GLY A 1 103 ? -2.879 6.002 16.701 1.00 95.00 103 GLY A C 1
ATOM 820 O O . GLY A 1 103 ? -2.893 6.284 17.899 1.00 95.00 103 GLY A O 1
ATOM 821 N N . ALA A 1 104 ? -3.773 6.516 15.852 1.00 95.12 104 ALA A N 1
ATOM 822 C CA . ALA A 1 104 ? -4.850 7.409 16.276 1.00 95.12 104 ALA A CA 1
ATOM 823 C C . ALA A 1 104 ? -5.871 6.712 17.188 1.00 95.12 104 ALA A C 1
ATOM 825 O O . ALA A 1 104 ? -6.295 7.300 18.184 1.00 95.12 104 ALA A O 1
ATOM 826 N N . ALA A 1 105 ? -6.234 5.466 16.882 1.00 95.81 105 ALA A N 1
ATOM 827 C CA . ALA A 1 105 ? -7.109 4.649 17.716 1.00 95.81 105 ALA A CA 1
ATOM 828 C C . ALA A 1 105 ? -6.472 4.331 19.077 1.00 95.81 105 ALA A C 1
ATOM 830 O O . ALA A 1 105 ? -7.115 4.502 20.114 1.00 95.81 105 ALA A O 1
ATOM 831 N N . SER A 1 106 ? -5.182 3.984 19.088 1.00 96.25 106 SER A N 1
ATOM 832 C CA . SER A 1 106 ? -4.439 3.696 20.316 1.00 96.25 106 SER A CA 1
ATOM 833 C C . SER A 1 106 ? -4.396 4.901 21.256 1.00 96.25 106 SER A C 1
ATOM 835 O O . SER A 1 106 ? -4.545 4.726 22.463 1.00 96.25 106 SER A O 1
ATOM 837 N N . ARG A 1 107 ? -4.269 6.130 20.729 1.00 96.00 107 ARG A N 1
ATOM 838 C CA . ARG A 1 107 ? -4.353 7.364 21.538 1.00 96.00 107 ARG A CA 1
ATOM 839 C C . ARG A 1 107 ? -5.721 7.575 22.193 1.00 96.00 107 ARG A C 1
ATOM 841 O O . ARG A 1 107 ? -5.816 8.327 23.155 1.00 96.00 107 ARG A O 1
ATOM 848 N N . LYS A 1 108 ? -6.770 6.921 21.689 1.00 96.56 108 LYS A N 1
ATOM 849 C CA . LYS A 1 108 ? -8.125 6.923 22.261 1.00 96.56 108 LYS A CA 1
ATOM 850 C C . LYS A 1 108 ? -8.418 5.675 23.106 1.00 96.56 108 LYS A C 1
ATOM 852 O O . LYS A 1 108 ? -9.571 5.441 23.448 1.00 96.56 108 LYS A O 1
ATOM 857 N N . GLY A 1 109 ? -7.404 4.864 23.420 1.00 96.50 109 GLY A N 1
ATOM 858 C CA . GLY A 1 109 ? -7.563 3.635 24.203 1.00 96.50 109 GLY A CA 1
ATOM 859 C C . GLY A 1 109 ? -8.152 2.454 23.422 1.00 96.50 109 GLY A C 1
ATOM 860 O O . GLY A 1 109 ? -8.562 1.471 24.030 1.00 96.50 109 GLY A O 1
ATOM 861 N N . ILE A 1 110 ? -8.197 2.526 22.088 1.00 95.88 110 ILE A N 1
ATOM 862 C CA . ILE A 1 110 ? -8.696 1.448 21.226 1.00 95.88 110 ILE A CA 1
ATOM 863 C C . ILE A 1 110 ? -7.497 0.690 20.651 1.00 95.88 110 ILE A C 1
ATOM 865 O O . ILE A 1 110 ? -6.713 1.243 19.878 1.00 95.88 110 ILE A O 1
ATOM 869 N N . LEU A 1 111 ? -7.352 -0.584 21.017 1.00 95.00 111 LEU A N 1
ATOM 870 C CA . LEU A 1 111 ? -6.241 -1.427 20.582 1.00 95.00 111 LEU A CA 1
ATOM 871 C C . LEU A 1 111 ? -6.619 -2.268 19.356 1.00 95.00 111 LEU A C 1
ATOM 873 O O . LEU A 1 111 ? -7.449 -3.172 19.443 1.00 95.00 111 LEU A O 1
ATOM 877 N N . PHE A 1 112 ? -5.930 -2.039 18.240 1.00 94.50 112 PHE A N 1
ATOM 878 C CA . PHE A 1 112 ? -5.973 -2.911 17.066 1.00 94.50 112 PHE A CA 1
ATOM 879 C C . PHE A 1 112 ? -4.758 -3.843 17.055 1.00 94.50 112 PHE A C 1
ATOM 881 O O . PHE A 1 112 ? -3.624 -3.378 17.016 1.00 94.50 112 PHE A O 1
ATOM 888 N N . LYS A 1 113 ? -4.981 -5.165 17.040 1.00 92.62 113 LYS A N 1
ATOM 889 C CA . LYS A 1 113 ? -3.900 -6.176 16.986 1.00 92.62 113 LYS A CA 1
ATOM 890 C C . LYS A 1 113 ? -3.200 -6.267 15.618 1.00 92.62 113 LYS A C 1
ATOM 892 O O . LYS A 1 113 ? -2.228 -7.000 15.482 1.00 92.62 113 LYS A O 1
ATOM 897 N N . GLY A 1 114 ? -3.698 -5.559 14.604 1.00 89.81 114 GLY A N 1
ATOM 898 C CA . GLY A 1 114 ? -3.131 -5.527 13.256 1.00 89.81 114 GLY A CA 1
ATOM 899 C C . GLY A 1 114 ? -3.992 -4.725 12.279 1.00 89.81 114 GLY A C 1
ATOM 900 O O . GLY A 1 114 ? -5.152 -4.426 12.569 1.00 89.81 114 GLY A O 1
ATOM 901 N N . SER A 1 115 ? -3.436 -4.404 11.109 1.00 91.31 115 SER A N 1
ATOM 902 C CA . SER A 1 115 ? -4.116 -3.633 10.055 1.00 91.31 115 SER A CA 1
ATOM 903 C C . SER A 1 115 ? -5.314 -4.366 9.454 1.00 91.31 115 SER A C 1
ATOM 905 O O . SER A 1 115 ? -6.333 -3.737 9.199 1.00 91.31 115 SER A O 1
ATOM 907 N N . ASN A 1 116 ? -5.250 -5.695 9.323 1.00 92.94 116 ASN A N 1
ATOM 908 C CA . ASN A 1 116 ? -6.351 -6.498 8.770 1.00 92.94 116 ASN A CA 1
ATOM 909 C C . ASN A 1 116 ? -7.665 -6.318 9.552 1.00 92.94 116 ASN A C 1
ATOM 911 O O . ASN A 1 116 ? -8.751 -6.429 8.988 1.00 92.94 116 ASN A O 1
ATOM 915 N N . TYR A 1 117 ? -7.580 -6.011 10.851 1.00 93.62 117 TYR A N 1
ATOM 916 C CA . TYR A 1 117 ? -8.755 -5.754 11.679 1.00 93.62 117 T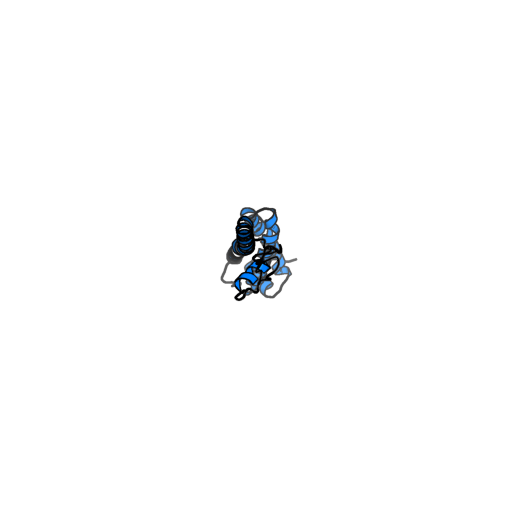YR A CA 1
ATOM 917 C C . TYR A 1 117 ? -9.399 -4.397 11.378 1.00 93.62 117 TYR A C 1
ATOM 919 O O . TYR A 1 117 ? -10.609 -4.281 11.528 1.00 93.62 117 TYR A O 1
ATOM 927 N N . LEU A 1 118 ? -8.641 -3.391 10.920 1.00 92.56 118 LEU A N 1
ATOM 928 C CA . LEU A 1 118 ? -9.217 -2.110 10.494 1.00 92.56 118 LEU A CA 1
ATOM 929 C C . LEU A 1 118 ? -10.129 -2.297 9.283 1.00 92.56 118 LEU A C 1
ATOM 931 O O . LEU A 1 118 ? -11.248 -1.792 9.287 1.00 92.56 118 LEU A O 1
ATOM 935 N N . ASP A 1 119 ? -9.699 -3.082 8.296 1.00 92.44 119 ASP A N 1
ATOM 936 C CA . ASP A 1 119 ? -10.528 -3.377 7.126 1.00 92.44 119 ASP A CA 1
ATOM 937 C C . ASP A 1 119 ? -11.776 -4.173 7.503 1.00 92.44 119 ASP A C 1
ATOM 939 O O . ASP A 1 119 ? -12.871 -3.877 7.023 1.00 92.44 119 ASP A O 1
ATOM 943 N N . LEU A 1 120 ? -11.640 -5.157 8.396 1.00 92.81 120 LEU A N 1
ATOM 944 C CA . LEU A 1 120 ? -12.786 -5.913 8.898 1.00 92.81 120 LEU A CA 1
ATOM 945 C C . LEU A 1 120 ? -13.776 -5.013 9.643 1.00 92.81 120 LEU A C 1
ATOM 947 O O . LEU A 1 120 ? -14.973 -5.130 9.395 1.00 92.81 120 LEU A O 1
ATOM 951 N N . MET A 1 121 ? -13.303 -4.077 10.473 1.00 93.12 121 MET A N 1
ATOM 952 C CA . MET A 1 121 ? -14.170 -3.134 11.189 1.00 93.12 121 MET A CA 1
ATOM 953 C C . MET A 1 121 ? -15.049 -2.306 10.249 1.00 93.12 121 MET A C 1
ATOM 955 O O . MET A 1 121 ? -16.201 -2.056 10.589 1.00 93.12 121 MET A O 1
ATOM 959 N N . THR A 1 122 ? -14.556 -1.914 9.066 1.00 93.25 122 THR A N 1
ATOM 960 C CA . THR A 1 122 ? -15.365 -1.145 8.093 1.00 93.25 122 THR A CA 1
ATOM 961 C C . THR A 1 122 ? -16.573 -1.915 7.555 1.00 93.25 122 THR A C 1
ATOM 963 O O . THR A 1 122 ? -17.516 -1.306 7.056 1.00 93.25 122 THR A O 1
ATOM 966 N N . LYS A 1 123 ? -16.557 -3.249 7.660 1.00 96.69 123 LYS A N 1
ATOM 967 C CA . LYS A 1 123 ? -17.616 -4.142 7.170 1.00 96.69 123 LYS A CA 1
ATOM 968 C C . LYS A 1 123 ? -18.590 -4.576 8.267 1.00 96.69 123 LYS A C 1
ATOM 970 O O . LYS A 1 123 ? -19.596 -5.210 7.955 1.00 96.69 123 LYS A O 1
ATOM 975 N N . ILE A 1 124 ? -18.300 -4.282 9.536 1.00 95.31 124 ILE A N 1
ATOM 976 C CA . ILE A 1 124 ? -19.161 -4.670 10.656 1.00 95.31 124 ILE A CA 1
ATOM 977 C C . ILE A 1 124 ? -20.429 -3.815 10.637 1.00 95.31 124 ILE A C 1
ATOM 979 O O . ILE A 1 124 ? -20.370 -2.591 10.687 1.00 95.31 124 ILE A O 1
ATOM 983 N N . ASN A 1 125 ? -21.583 -4.474 10.603 1.00 97.31 125 ASN A N 1
ATOM 984 C CA . ASN A 1 125 ? -22.911 -3.853 10.634 1.00 97.31 125 ASN A CA 1
ATOM 985 C C . ASN A 1 125 ? -23.726 -4.238 11.881 1.00 97.31 125 ASN A C 1
ATOM 987 O O . ASN A 1 125 ? -24.760 -3.634 12.154 1.00 97.31 125 ASN A O 1
ATOM 991 N N . GLN A 1 126 ? -23.271 -5.240 12.631 1.00 96.75 126 GLN A N 1
ATOM 992 C CA . GLN A 1 126 ? -23.922 -5.752 13.828 1.00 96.75 126 GLN A CA 1
ATOM 993 C C . GLN A 1 126 ? -22.875 -5.976 14.912 1.00 96.75 126 GLN A C 1
ATOM 995 O O . GLN A 1 126 ? -21.799 -6.514 14.653 1.00 96.75 126 GLN A O 1
ATOM 1000 N N . VAL A 1 127 ? -23.206 -5.573 16.136 1.00 95.12 127 VAL A N 1
ATOM 1001 C CA . VAL A 1 127 ? -22.353 -5.762 17.309 1.00 95.12 127 VAL A CA 1
ATOM 1002 C C . VAL A 1 127 ? -23.161 -6.513 18.353 1.00 95.12 127 VAL A C 1
ATOM 1004 O O . VAL A 1 127 ? -24.153 -5.999 18.865 1.00 95.12 127 VAL A O 1
ATOM 1007 N N . VAL A 1 128 ? -22.733 -7.733 18.666 1.00 96.81 128 VAL A N 1
ATOM 1008 C CA . VAL A 1 128 ? -23.274 -8.514 19.779 1.00 96.81 128 VAL A CA 1
ATOM 1009 C C . VAL A 1 128 ? -22.319 -8.341 20.950 1.00 96.81 128 VAL A C 1
ATOM 1011 O O . VAL A 1 128 ? -21.144 -8.689 20.849 1.00 96.81 128 VAL A O 1
ATOM 1014 N N . MET A 1 129 ? -22.808 -7.752 22.037 1.00 95.81 129 MET A N 1
ATOM 1015 C CA . MET A 1 129 ? -22.012 -7.514 23.238 1.00 95.81 129 MET A CA 1
ATOM 1016 C C . MET A 1 129 ? -22.330 -8.565 24.293 1.00 95.81 129 MET A C 1
ATOM 1018 O O . MET A 1 129 ? -23.498 -8.859 24.550 1.00 95.81 129 MET A O 1
ATOM 1022 N N . ASP A 1 130 ? -21.290 -9.091 24.932 1.00 96.50 130 ASP A N 1
ATOM 1023 C CA . ASP A 1 130 ? -21.462 -9.884 26.142 1.00 96.50 130 ASP A CA 1
ATOM 1024 C C . ASP A 1 130 ? -21.953 -8.993 27.302 1.00 96.50 130 ASP A C 1
ATOM 1026 O O . ASP A 1 130 ? -21.663 -7.796 27.364 1.00 96.50 130 ASP A O 1
ATOM 1030 N N . LYS A 1 131 ? -22.732 -9.547 28.232 1.00 95.19 131 LYS A N 1
ATOM 1031 C CA . LYS A 1 131 ? -23.321 -8.764 29.331 1.00 95.19 131 LYS A CA 1
ATOM 1032 C C . LYS A 1 131 ? -22.381 -8.668 30.531 1.00 95.19 131 LYS A C 1
ATOM 1034 O O . LYS A 1 131 ? -22.169 -7.579 31.077 1.00 95.19 131 LYS A O 1
ATOM 1039 N N . THR A 1 132 ? -21.853 -9.797 30.987 1.00 92.88 132 THR A N 1
ATOM 1040 C CA . THR A 1 132 ? -21.137 -9.886 32.266 1.00 92.88 132 THR A CA 1
ATOM 1041 C C . THR A 1 132 ? -19.662 -9.567 32.063 1.00 92.88 132 THR A C 1
ATOM 1043 O O . THR A 1 132 ? -18.951 -10.313 31.413 1.00 92.88 132 THR A O 1
ATOM 1046 N N . GLY A 1 133 ? -19.177 -8.454 32.614 1.00 91.69 133 GLY A N 1
ATOM 1047 C CA . GLY A 1 133 ? -17.773 -8.040 32.470 1.00 91.69 133 GLY A CA 1
ATOM 1048 C C . GLY A 1 133 ? -17.488 -7.166 31.244 1.00 91.69 133 GLY A C 1
ATOM 1049 O O . GLY A 1 133 ? -16.419 -6.568 31.175 1.00 91.69 133 GLY A O 1
ATOM 1050 N N . THR A 1 134 ? -18.448 -7.032 30.321 1.00 93.81 134 THR A N 1
ATOM 1051 C CA . THR A 1 134 ? -18.389 -6.077 29.199 1.00 93.81 134 THR A CA 1
ATOM 1052 C C . THR A 1 134 ? -19.377 -4.924 29.408 1.00 93.81 134 THR A C 1
ATOM 1054 O O . THR A 1 134 ? -18.954 -3.788 29.605 1.00 93.81 134 THR A O 1
ATOM 1057 N N . LEU A 1 135 ? -20.691 -5.193 29.433 1.00 94.69 135 LEU A N 1
ATOM 1058 C CA . LEU A 1 135 ? -21.706 -4.158 29.712 1.00 94.69 135 LEU A CA 1
ATOM 1059 C C . LEU A 1 135 ? -21.841 -3.842 31.204 1.00 94.69 135 LEU A C 1
ATOM 1061 O O . LEU A 1 135 ? -22.167 -2.722 31.593 1.00 94.69 135 LEU A O 1
ATOM 1065 N N . THR A 1 136 ? -21.616 -4.845 32.047 1.00 93.88 136 THR A N 1
ATOM 1066 C CA . THR A 1 136 ? -21.684 -4.726 33.505 1.00 93.88 136 THR A CA 1
ATOM 1067 C C . THR A 1 136 ? -20.308 -4.942 34.117 1.00 93.88 136 THR A C 1
ATOM 1069 O O . THR A 1 136 ? -19.479 -5.661 33.568 1.00 93.88 136 THR A O 1
ATOM 1072 N N . LYS A 1 137 ? -20.074 -4.384 35.309 1.00 92.19 137 LYS A N 1
ATOM 1073 C CA . LYS A 1 137 ? -18.795 -4.529 36.027 1.00 92.19 137 LYS A CA 1
ATOM 1074 C C . LYS A 1 137 ? -18.541 -5.943 36.576 1.00 92.19 137 LYS A C 1
ATOM 1076 O O . LYS A 1 137 ? -17.520 -6.145 37.217 1.00 92.19 137 LYS A O 1
ATOM 1081 N N . ALA A 1 138 ? -19.470 -6.885 36.379 1.00 90.75 138 ALA A N 1
ATOM 1082 C CA . ALA A 1 138 ? -19.439 -8.227 36.969 1.00 90.75 138 ALA A CA 1
ATOM 1083 C C . ALA A 1 138 ? -19.290 -8.235 38.507 1.00 90.75 138 ALA A C 1
ATOM 1085 O O . ALA A 1 138 ? -18.784 -9.192 39.086 1.00 90.75 138 ALA A O 1
ATOM 1086 N N . VAL A 1 139 ? -19.755 -7.173 39.176 1.00 92.44 139 VAL A N 1
ATOM 1087 C CA . VAL A 1 139 ? -19.792 -7.078 40.640 1.00 92.44 139 VAL A CA 1
ATOM 1088 C C . VAL A 1 139 ? -21.241 -7.167 41.092 1.00 92.44 139 VAL A C 1
ATOM 1090 O O . VAL A 1 139 ? -22.061 -6.324 40.721 1.00 92.44 139 VAL A O 1
ATOM 1093 N N . PHE A 1 140 ? -21.556 -8.184 41.890 1.00 89.19 140 PHE A N 1
ATOM 1094 C CA . PHE A 1 140 ? -22.884 -8.344 42.469 1.00 89.19 140 PHE A CA 1
ATOM 1095 C C . PHE A 1 140 ? -23.099 -7.326 43.586 1.00 89.19 140 PHE A C 1
ATOM 1097 O O . PHE A 1 140 ? -22.284 -7.199 44.499 1.00 89.19 140 PHE A O 1
ATOM 1104 N N . LYS A 1 141 ? -24.215 -6.601 43.511 1.00 91.94 141 LYS A N 1
ATOM 1105 C CA . LYS A 1 141 ? -24.648 -5.666 44.545 1.00 91.94 141 LYS A CA 1
ATOM 1106 C C . LYS A 1 141 ? -26.153 -5.790 44.719 1.00 91.94 141 LYS A C 1
ATOM 1108 O O . LYS A 1 141 ? -26.881 -5.676 43.733 1.00 91.94 141 LYS A O 1
ATOM 1113 N N . VAL A 1 142 ? -26.595 -5.994 45.960 1.00 92.44 142 VAL A N 1
ATOM 1114 C CA . VAL A 1 142 ? -28.018 -5.955 46.323 1.00 92.44 142 VAL A CA 1
ATOM 1115 C C . VAL A 1 142 ? -28.579 -4.599 45.895 1.00 92.44 142 VAL A C 1
ATOM 1117 O O . VAL A 1 142 ? -28.016 -3.564 46.256 1.00 92.44 142 VAL A O 1
ATOM 1120 N N . GLN A 1 143 ? -29.619 -4.616 45.060 1.00 94.50 143 GLN A N 1
ATOM 1121 C CA . GLN A 1 143 ? -30.287 -3.399 44.587 1.00 94.50 143 GLN A CA 1
ATOM 1122 C C . GLN A 1 143 ? -31.449 -3.024 45.498 1.00 94.50 143 GLN A C 1
ATOM 1124 O O . GLN A 1 143 ? -31.619 -1.855 45.821 1.00 94.50 143 GLN A O 1
ATOM 1129 N N . GLU A 1 144 ? -32.207 -4.024 45.933 1.00 94.62 144 GLU A N 1
ATOM 1130 C CA . GLU A 1 144 ? -33.466 -3.838 46.634 1.00 94.62 144 GLU A CA 1
ATOM 1131 C C . GLU A 1 144 ? -33.722 -5.039 47.545 1.00 94.62 144 GLU A C 1
ATOM 1133 O O . GLU A 1 144 ? -33.322 -6.165 47.229 1.00 94.62 144 GLU A O 1
ATOM 1138 N N . VAL A 1 145 ? -34.335 -4.774 48.696 1.00 92.88 145 VAL A N 1
ATOM 1139 C CA . VAL A 1 145 ? -34.803 -5.789 49.638 1.00 92.88 145 VAL A CA 1
ATOM 1140 C C . VAL A 1 145 ? -36.256 -5.456 49.935 1.00 92.88 145 VAL A C 1
ATOM 1142 O O . VAL A 1 145 ? -36.530 -4.439 50.568 1.00 92.88 145 VAL A O 1
ATOM 1145 N N . GLU A 1 146 ? -37.169 -6.304 49.473 1.00 93.12 146 GLU A N 1
ATOM 1146 C CA . GLU A 1 146 ? -38.589 -6.216 49.807 1.00 93.12 146 GLU A CA 1
ATOM 1147 C C . GLU A 1 146 ? -38.915 -7.235 50.899 1.00 93.12 146 GLU A C 1
ATOM 1149 O O . GLU A 1 146 ? -38.682 -8.436 50.742 1.00 93.12 146 GLU A O 1
ATOM 1154 N N . SER A 1 147 ? -39.438 -6.745 52.021 1.00 89.00 147 SER A N 1
ATOM 1155 C CA . SER A 1 147 ? -39.994 -7.563 53.095 1.00 89.00 147 SER A CA 1
ATOM 1156 C C . SER A 1 147 ? -41.516 -7.534 53.011 1.00 89.00 147 SER A C 1
ATOM 1158 O O . SER A 1 147 ? -42.103 -6.455 52.943 1.00 89.00 147 SER A O 1
ATOM 1160 N N . TYR A 1 148 ? -42.133 -8.710 53.041 1.00 85.12 148 TYR A N 1
ATOM 1161 C CA . TYR A 1 148 ? -43.581 -8.876 53.104 1.00 85.12 148 TYR A CA 1
ATOM 1162 C C . TYR A 1 148 ? -43.936 -9.337 54.523 1.00 85.12 148 TYR A C 1
ATOM 1164 O O . TYR A 1 148 ? -43.328 -10.299 54.999 1.00 85.12 148 TYR A O 1
ATOM 1172 N N . ASP A 1 149 ? -44.842 -8.610 55.186 1.00 74.31 149 ASP A N 1
ATOM 1173 C CA . ASP A 1 149 ? -45.369 -8.938 56.523 1.00 74.31 149 ASP A CA 1
ATOM 1174 C C . ASP A 1 149 ? -46.215 -10.225 56.522 1.00 74.31 149 ASP A C 1
ATOM 1176 O O . ASP A 1 149 ? -46.932 -10.473 55.520 1.00 74.31 149 ASP A O 1
#

Foldseek 3Di:
DDDPPDALLNLLVCVLVVPPVSLVVNCVVCLVVLLVVLVVPDPPVCSVVLSVQLSVQCSVCSNVDDSVDRPVVVSVVSSVCSVVPPPVVVVVVVVVVLVVVQVVCVVVVHHDPDSVVVVVVVVDPDDDDDCQVTVDVNDDDDPDDDDDD

Radius of gyration: 31.55 Å; chains: 1; bounding box: 79×24×94 Å